Protein AF-A0A1H8RU21-F1 (afdb_monomer_lite)

InterPro domains:
  IPR055982 Protein of unknown function DUF7560 [PF24441] (7-48)

Sequence (50 aa):
MVENGAAEYRFVCDECGESLEVNDAMRDTLIEKGCVICSATVTTAEFSTE

Structure (mmCIF, N/CA/C/O backbone):
data_AF-A0A1H8RU21-F1
#
_entry.id   AF-A0A1H8RU21-F1
#
loop_
_atom_site.group_PDB
_atom_site.id
_atom_site.type_symbol
_atom_site.label_atom_id
_atom_site.label_alt_id
_atom_site.label_comp_id
_atom_site.label_asym_id
_atom_site.label_entity_id
_atom_site.label_seq_id
_atom_site.pdbx_PDB_ins_code
_atom_site.Cartn_x
_atom_site.Cartn_y
_atom_site.Cartn_z
_atom_site.occupancy
_atom_site.B_iso_or_equiv
_atom_site.auth_seq_id
_atom_site.auth_comp_id
_atom_site.auth_asym_id
_atom_site.auth_atom_id
_atom_site.pdbx_PDB_model_num
ATOM 1 N N . MET A 1 1 ? 18.091 14.055 -20.676 1.00 46.97 1 MET A N 1
ATOM 2 C CA . MET A 1 1 ? 17.729 12.679 -20.292 1.00 46.97 1 MET A CA 1
ATOM 3 C C . MET A 1 1 ? 17.007 12.812 -18.965 1.00 46.97 1 MET A C 1
ATOM 5 O O . MET A 1 1 ? 17.674 13.027 -17.968 1.00 46.97 1 MET A O 1
ATOM 9 N N . VAL A 1 2 ? 15.676 12.893 -18.974 1.00 56.34 2 VAL A N 1
ATOM 10 C CA . VAL A 1 2 ? 14.881 12.873 -17.737 1.00 56.34 2 VAL A CA 1
ATOM 11 C C . VAL A 1 2 ? 14.243 11.498 -17.676 1.00 56.34 2 VAL A C 1
ATOM 13 O O . VAL A 1 2 ? 13.355 11.184 -18.465 1.00 56.34 2 VAL A O 1
ATOM 16 N N . GLU A 1 3 ? 14.815 10.646 -16.835 1.00 56.69 3 GLU A N 1
ATOM 17 C CA . GLU A 1 3 ? 14.333 9.301 -16.554 1.00 56.69 3 GLU A CA 1
ATOM 18 C C . GLU A 1 3 ? 12.948 9.448 -15.919 1.00 56.69 3 GLU A C 1
ATOM 20 O O . GLU A 1 3 ? 12.815 9.823 -14.756 1.00 56.69 3 GLU A O 1
ATOM 25 N N . ASN A 1 4 ? 11.904 9.264 -16.730 1.00 55.72 4 ASN A N 1
ATOM 26 C CA . ASN A 1 4 ? 10.535 9.172 -16.244 1.00 55.72 4 ASN A CA 1
ATOM 27 C C . ASN A 1 4 ? 10.449 7.861 -15.460 1.00 55.72 4 ASN A C 1
ATOM 29 O O . ASN A 1 4 ? 10.255 6.795 -16.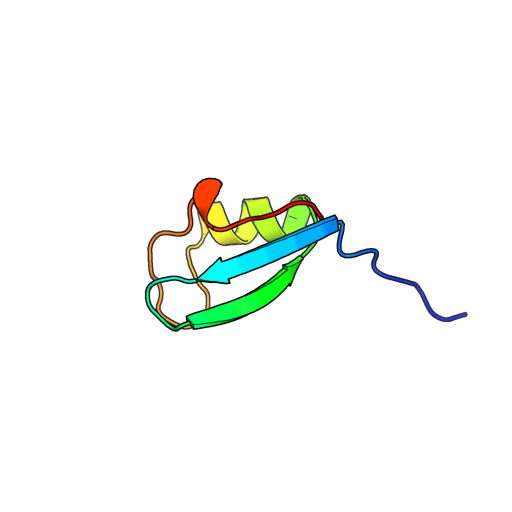043 1.00 55.72 4 ASN A O 1
ATOM 33 N N . GLY A 1 5 ? 10.656 7.938 -14.146 1.00 58.09 5 GLY A N 1
ATOM 34 C CA . GLY A 1 5 ? 10.186 6.916 -13.223 1.00 58.09 5 GLY A CA 1
ATOM 35 C C . GLY A 1 5 ? 8.671 6.881 -13.343 1.00 58.09 5 GLY A C 1
ATOM 36 O O . GLY A 1 5 ? 7.993 7.685 -12.714 1.00 58.09 5 GLY A O 1
ATOM 37 N N . ALA A 1 6 ? 8.169 6.031 -14.238 1.00 63.53 6 ALA A N 1
ATOM 38 C CA . ALA A 1 6 ? 6.748 5.877 -14.481 1.00 63.53 6 ALA A CA 1
ATOM 39 C C . ALA A 1 6 ? 6.124 5.341 -13.195 1.00 63.53 6 ALA A C 1
ATOM 41 O O . ALA A 1 6 ? 6.287 4.175 -12.843 1.00 63.53 6 ALA A O 1
ATOM 42 N N . ALA A 1 7 ? 5.494 6.231 -12.441 1.00 70.94 7 ALA A N 1
ATOM 43 C CA . ALA A 1 7 ? 4.638 5.818 -11.360 1.00 70.94 7 ALA A CA 1
ATOM 44 C C . ALA A 1 7 ? 3.377 5.215 -11.985 1.00 70.94 7 ALA A C 1
ATOM 46 O O . ALA A 1 7 ? 2.653 5.888 -12.715 1.00 70.94 7 ALA A O 1
ATOM 47 N N . GLU A 1 8 ? 3.184 3.920 -11.757 1.00 84.06 8 GLU A N 1
ATOM 48 C CA . GLU A 1 8 ? 2.104 3.116 -12.345 1.00 84.06 8 GLU A CA 1
ATOM 49 C C . GLU A 1 8 ? 0.874 3.055 -11.430 1.00 84.06 8 GLU A C 1
ATOM 51 O O . GLU A 1 8 ? -0.226 2.733 -11.869 1.00 84.06 8 GLU A O 1
ATOM 56 N N . TYR A 1 9 ? 1.056 3.383 -10.151 1.00 87.38 9 TYR A N 1
ATOM 57 C CA . TYR A 1 9 ? 0.036 3.306 -9.120 1.00 87.38 9 TYR A CA 1
ATOM 58 C C . TYR A 1 9 ? 0.008 4.596 -8.311 1.00 87.38 9 TYR A C 1
ATOM 60 O O . TYR A 1 9 ? 1.040 5.177 -7.976 1.00 87.38 9 TYR A O 1
ATOM 68 N N . ARG A 1 10 ? -1.187 5.009 -7.905 1.00 88.69 10 ARG A N 1
ATOM 69 C CA . ARG A 1 10 ? -1.382 6.030 -6.882 1.00 88.69 10 ARG A CA 1
ATOM 70 C C . ARG A 1 10 ? -1.684 5.352 -5.556 1.00 88.69 10 ARG A C 1
ATOM 72 O O . ARG A 1 10 ? -2.726 4.727 -5.405 1.00 88.69 10 ARG A O 1
ATOM 79 N N . PHE A 1 11 ? -0.771 5.486 -4.608 1.00 88.56 11 PHE A N 1
ATOM 80 C CA . PHE A 1 11 ? -0.981 5.125 -3.214 1.00 88.56 11 PHE A CA 1
ATOM 81 C C . PHE A 1 11 ? -1.676 6.280 -2.491 1.00 88.56 11 PHE A C 1
ATOM 83 O O . PHE A 1 11 ? -1.237 7.420 -2.623 1.00 88.56 11 PHE A O 1
ATOM 90 N N . VAL A 1 12 ? -2.730 6.000 -1.730 1.00 87.94 12 VAL A N 1
ATOM 91 C CA . VAL A 1 12 ? -3.369 6.943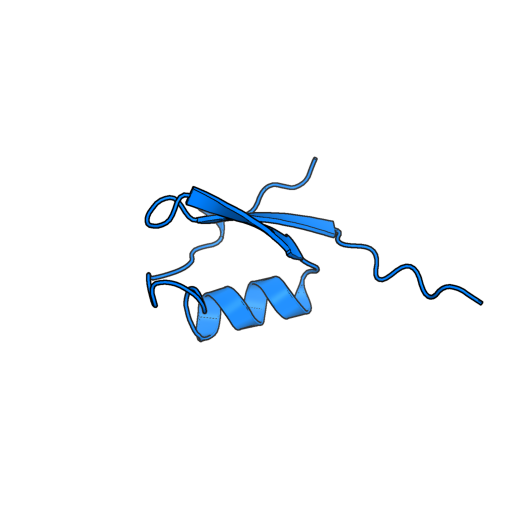 -0.804 1.00 87.94 12 VAL A CA 1
ATOM 92 C C . VAL A 1 12 ? -3.537 6.240 0.529 1.00 87.94 12 VAL A C 1
ATOM 94 O O . VAL A 1 12 ? -4.199 5.213 0.587 1.00 87.94 12 VAL A O 1
ATOM 97 N N . CYS A 1 13 ? -2.944 6.790 1.585 1.00 88.19 13 CYS A N 1
ATOM 98 C CA . CYS A 1 13 ? -3.103 6.248 2.927 1.00 88.19 13 CYS A CA 1
ATOM 99 C C . CYS A 1 13 ? -4.366 6.804 3.597 1.00 88.19 13 CYS A C 1
ATOM 101 O O . CYS A 1 13 ? -4.471 8.019 3.752 1.00 88.19 13 CYS A O 1
ATOM 103 N N . ASP A 1 14 ? -5.275 5.948 4.060 1.00 83.69 14 ASP A N 1
ATOM 104 C CA . ASP A 1 14 ? -6.512 6.352 4.753 1.00 83.69 14 ASP A CA 1
ATOM 105 C C . ASP A 1 14 ? -6.241 6.920 6.162 1.00 83.69 14 ASP A C 1
ATOM 107 O O . ASP A 1 14 ? -6.920 7.832 6.626 1.00 83.69 14 ASP A O 1
ATOM 111 N N . GLU A 1 15 ? -5.175 6.456 6.820 1.00 86.62 15 GLU A N 1
ATOM 112 C CA . GLU A 1 15 ? -4.830 6.863 8.191 1.00 86.62 15 GLU A CA 1
ATOM 113 C C . GLU A 1 15 ? -4.233 8.277 8.271 1.00 86.62 15 GLU A C 1
ATOM 115 O O . GLU A 1 15 ? -4.537 9.034 9.192 1.00 86.62 15 GLU A O 1
ATOM 120 N N . CYS A 1 16 ? -3.354 8.648 7.331 1.00 90.31 16 CYS A N 1
ATOM 121 C CA . CYS A 1 16 ? -2.729 9.978 7.309 1.00 90.31 16 CYS A CA 1
ATOM 122 C C . CYS A 1 16 ? -3.220 10.886 6.174 1.00 90.31 16 CYS A C 1
ATOM 124 O O . CYS A 1 16 ? -2.928 12.080 6.196 1.00 90.31 16 CYS A O 1
ATOM 126 N N . GLY A 1 17 ? -3.962 10.353 5.200 1.00 85.69 17 GLY A N 1
ATOM 127 C CA . GLY A 1 17 ? -4.432 11.090 4.024 1.00 85.69 17 GLY A CA 1
ATOM 128 C C . GLY A 1 17 ? -3.341 11.395 2.995 1.00 85.69 17 GLY A C 1
ATOM 129 O O . GLY A 1 17 ? -3.542 12.240 2.124 1.00 85.69 17 GLY A O 1
ATOM 130 N N . GLU A 1 18 ? -2.172 10.760 3.099 1.00 85.56 18 GLU A N 1
ATOM 131 C CA . GLU A 1 18 ? -1.032 11.052 2.231 1.00 85.56 18 GLU A CA 1
ATOM 132 C C . GLU A 1 18 ? -1.146 10.288 0.907 1.00 85.56 18 GLU A C 1
ATOM 134 O O . GLU A 1 18 ? -1.306 9.066 0.899 1.00 85.56 18 GLU A O 1
ATOM 139 N N . SER A 1 19 ? -1.036 11.003 -0.216 1.00 86.38 19 SER A N 1
ATOM 140 C CA . SER A 1 19 ? -1.073 10.420 -1.558 1.00 86.38 19 SER A CA 1
ATOM 141 C C . SER A 1 19 ? 0.291 10.489 -2.237 1.00 86.38 19 SER A C 1
ATOM 143 O O . SER A 1 19 ? 0.850 11.581 -2.360 1.00 86.38 19 SER A O 1
ATOM 145 N N . LEU A 1 20 ? 0.802 9.364 -2.738 1.00 85.94 20 LEU A N 1
ATOM 146 C CA . LEU A 1 20 ? 2.062 9.293 -3.478 1.00 85.94 20 LEU A CA 1
ATOM 147 C C . LEU A 1 20 ? 1.915 8.455 -4.745 1.00 85.94 20 LEU A C 1
ATOM 149 O O . LEU A 1 20 ? 1.179 7.473 -4.784 1.00 85.94 20 LEU A O 1
ATOM 153 N N . GLU A 1 21 ? 2.658 8.821 -5.780 1.00 88.25 21 GLU A N 1
ATOM 154 C CA . GLU A 1 21 ? 2.734 8.042 -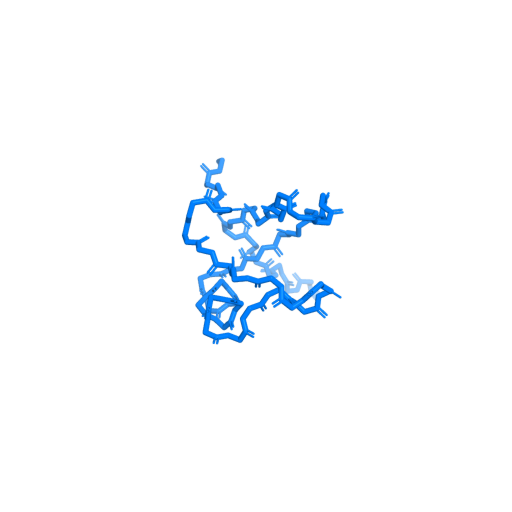7.011 1.00 88.25 21 GLU A CA 1
ATOM 155 C C . GLU A 1 21 ? 3.900 7.055 -6.890 1.00 88.25 21 GLU A C 1
ATOM 157 O O . GLU A 1 21 ? 5.035 7.437 -6.596 1.00 88.25 21 GLU A O 1
ATOM 162 N N . VAL A 1 22 ? 3.608 5.769 -7.053 1.00 88.00 22 VAL A N 1
ATOM 163 C CA . VAL A 1 22 ? 4.536 4.667 -6.804 1.00 88.00 22 VAL A CA 1
ATOM 164 C C . VAL A 1 22 ? 4.476 3.652 -7.941 1.00 88.00 22 VAL A C 1
ATOM 166 O O . VAL A 1 22 ? 3.478 3.524 -8.641 1.00 88.00 22 VAL A O 1
ATOM 169 N N . ASN A 1 23 ? 5.559 2.913 -8.140 1.00 88.38 23 ASN A N 1
ATOM 170 C CA . ASN A 1 23 ? 5.588 1.769 -9.054 1.00 88.38 23 ASN A CA 1
ATOM 171 C C . ASN A 1 23 ? 5.341 0.457 -8.290 1.00 88.38 23 ASN A C 1
ATOM 173 O O . ASN A 1 23 ? 5.261 0.462 -7.059 1.00 88.38 23 ASN A O 1
ATOM 177 N N . ASP A 1 24 ? 5.247 -0.665 -9.006 1.00 87.19 24 ASP A N 1
ATOM 178 C CA . ASP A 1 24 ? 4.991 -1.986 -8.408 1.00 87.19 24 ASP A CA 1
ATOM 179 C C . ASP A 1 24 ? 6.017 -2.350 -7.315 1.00 87.19 24 ASP A C 1
ATOM 181 O O . ASP A 1 24 ? 5.652 -2.764 -6.217 1.00 87.19 24 ASP A O 1
ATOM 185 N N . ALA A 1 25 ? 7.309 -2.096 -7.560 1.00 87.12 25 ALA A N 1
ATOM 186 C CA . ALA A 1 25 ? 8.375 -2.391 -6.596 1.00 87.12 25 ALA A CA 1
ATOM 187 C C . ALA A 1 25 ? 8.249 -1.568 -5.299 1.00 87.12 25 ALA A C 1
ATOM 189 O O . ALA A 1 25 ? 8.470 -2.065 -4.191 1.00 87.12 25 ALA A O 1
ATOM 190 N N . MET A 1 26 ? 7.890 -0.293 -5.429 1.00 86.88 26 MET A N 1
ATOM 191 C CA . MET A 1 26 ? 7.728 0.632 -4.313 1.00 86.88 26 MET A CA 1
ATOM 192 C C . MET A 1 26 ? 6.427 0.360 -3.549 1.00 86.88 26 MET A C 1
ATOM 194 O O . MET A 1 26 ? 6.415 0.445 -2.323 1.00 86.88 26 MET A O 1
ATOM 198 N N . ARG A 1 27 ? 5.368 -0.061 -4.251 1.00 88.38 27 ARG A N 1
ATOM 199 C CA . ARG A 1 27 ? 4.130 -0.580 -3.660 1.00 88.38 27 ARG A CA 1
ATOM 200 C C . ARG A 1 27 ? 4.386 -1.813 -2.802 1.00 88.38 27 ARG A C 1
ATOM 202 O O . ARG A 1 27 ? 3.974 -1.818 -1.647 1.00 88.38 27 ARG A O 1
ATOM 209 N N . ASP A 1 28 ? 5.082 -2.817 -3.329 1.00 88.75 28 ASP A N 1
ATOM 210 C CA . ASP A 1 28 ? 5.375 -4.054 -2.593 1.00 88.75 28 ASP A CA 1
ATOM 211 C C . ASP A 1 28 ? 6.198 -3.761 -1.327 1.00 88.75 28 ASP A C 1
ATOM 213 O O . ASP A 1 28 ? 5.869 -4.208 -0.229 1.00 88.75 28 ASP A O 1
ATOM 217 N N . THR A 1 29 ? 7.178 -2.858 -1.450 1.00 89.31 29 THR A N 1
ATOM 218 C CA . THR A 1 29 ? 7.972 -2.371 -0.312 1.00 89.31 29 THR A CA 1
ATOM 219 C C . THR A 1 29 ? 7.109 -1.669 0.740 1.00 89.31 29 THR A C 1
ATOM 221 O O . THR A 1 29 ? 7.290 -1.908 1.932 1.00 89.31 29 THR A O 1
ATOM 224 N N . LEU A 1 30 ? 6.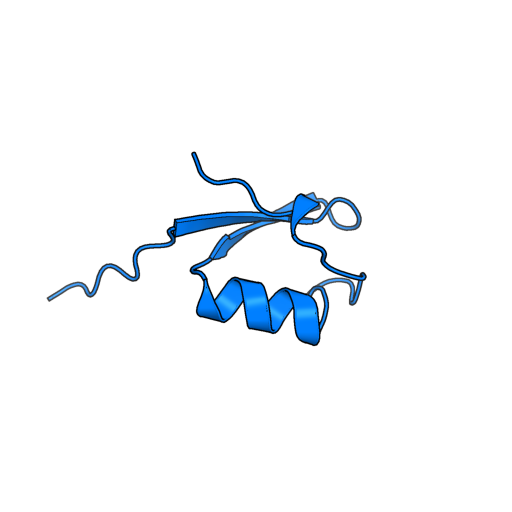179 -0.798 0.330 1.00 88.19 30 LEU A N 1
ATOM 225 C CA . LEU A 1 30 ? 5.262 -0.108 1.245 1.00 88.19 30 LEU A CA 1
ATOM 226 C C . LEU A 1 30 ? 4.295 -1.079 1.927 1.00 88.19 30 LEU A C 1
ATOM 228 O O . LEU A 1 30 ? 3.977 -0.879 3.091 1.00 88.19 30 LEU A O 1
ATOM 232 N N . ILE A 1 31 ? 3.850 -2.136 1.246 1.00 88.25 31 ILE A N 1
ATOM 233 C CA . ILE A 1 31 ? 2.997 -3.176 1.840 1.00 88.25 31 ILE A CA 1
ATOM 234 C C . ILE A 1 31 ? 3.787 -3.995 2.869 1.00 88.25 31 ILE A C 1
ATOM 236 O O . ILE A 1 31 ? 3.288 -4.253 3.961 1.00 88.25 31 ILE A O 1
ATOM 240 N N . GLU A 1 32 ? 5.032 -4.365 2.558 1.00 89.38 32 GLU A N 1
ATOM 241 C CA . GLU A 1 32 ? 5.885 -5.136 3.468 1.00 89.38 32 GLU A CA 1
ATOM 242 C C . GLU A 1 32 ? 6.317 -4.317 4.697 1.00 89.38 32 GLU A C 1
ATOM 244 O O . GLU A 1 32 ? 6.330 -4.820 5.822 1.00 89.38 32 GLU A O 1
ATOM 249 N N . LYS A 1 33 ? 6.676 -3.044 4.496 1.00 89.00 33 LYS A N 1
ATOM 250 C CA . LYS A 1 33 ? 7.171 -2.145 5.552 1.00 89.00 33 LYS A CA 1
ATOM 251 C C . LYS A 1 33 ? 6.057 -1.410 6.298 1.00 89.00 33 LYS A C 1
ATOM 253 O O . LYS A 1 33 ? 6.282 -0.983 7.429 1.00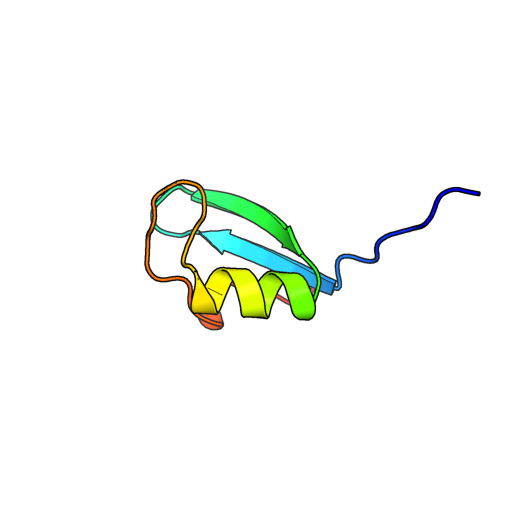 89.00 33 LYS A O 1
ATOM 258 N N . GLY A 1 34 ? 4.893 -1.239 5.677 1.00 86.88 34 GLY A N 1
ATOM 259 C CA . GLY A 1 34 ? 3.861 -0.299 6.103 1.00 86.88 34 GLY A CA 1
ATOM 260 C C . GLY A 1 34 ? 4.122 1.133 5.621 1.00 86.88 34 GLY A C 1
ATOM 261 O O . GLY A 1 34 ? 5.120 1.444 4.965 1.00 86.88 34 GLY A O 1
ATOM 262 N N . CYS A 1 35 ? 3.201 2.035 5.957 1.00 87.44 35 CYS A N 1
ATOM 263 C CA . CYS A 1 35 ? 3.284 3.436 5.562 1.00 87.44 35 CYS A CA 1
ATOM 264 C C . CYS A 1 35 ? 4.506 4.093 6.217 1.00 87.44 35 CYS A C 1
ATOM 266 O O . CYS A 1 35 ? 4.621 4.114 7.439 1.00 87.44 35 CYS A O 1
ATOM 268 N N . VAL A 1 36 ? 5.402 4.695 5.434 1.00 83.31 36 VAL A N 1
ATOM 269 C CA . VAL A 1 36 ? 6.617 5.347 5.969 1.00 83.31 36 VAL A CA 1
ATOM 270 C C . VAL A 1 36 ? 6.330 6.595 6.814 1.00 83.31 36 VAL A C 1
ATOM 272 O O . VAL A 1 36 ? 7.224 7.095 7.491 1.00 83.31 36 VAL A O 1
ATOM 275 N N . ILE A 1 37 ? 5.093 7.095 6.777 1.00 85.19 37 ILE A N 1
ATOM 276 C CA . ILE A 1 37 ? 4.660 8.322 7.452 1.00 85.19 37 ILE A CA 1
ATOM 277 C C . ILE A 1 37 ? 4.058 8.004 8.820 1.00 85.19 37 ILE A C 1
ATOM 279 O O . ILE A 1 37 ? 4.533 8.489 9.843 1.00 85.19 37 ILE A O 1
ATOM 283 N N . CYS A 1 38 ? 3.018 7.168 8.844 1.00 90.12 38 CYS A N 1
ATOM 284 C CA . CYS A 1 38 ? 2.275 6.834 10.059 1.00 90.12 38 CYS A CA 1
ATOM 285 C C . CYS A 1 38 ? 2.563 5.422 10.589 1.00 90.12 38 CYS A C 1
ATOM 287 O O . CYS A 1 38 ? 2.074 5.069 11.657 1.00 90.12 38 CYS A O 1
ATOM 289 N N . SER A 1 39 ? 3.350 4.608 9.874 1.00 85.50 39 SER A N 1
ATOM 290 C CA . SER A 1 39 ? 3.554 3.177 10.169 1.00 85.50 39 SER A CA 1
ATOM 291 C C . SER A 1 39 ? 2.261 2.353 10.187 1.00 85.50 39 SER A C 1
ATOM 293 O O . SER A 1 39 ? 2.224 1.265 10.760 1.00 85.50 39 SER A O 1
ATOM 295 N N . ALA A 1 40 ? 1.199 2.849 9.547 1.00 87.75 40 ALA A N 1
ATOM 296 C CA . ALA A 1 40 ? -0.025 2.088 9.356 1.00 87.75 40 ALA A CA 1
ATOM 297 C C . ALA A 1 40 ? 0.210 0.877 8.449 1.00 87.75 40 ALA A C 1
ATOM 299 O O . ALA A 1 40 ? 1.111 0.863 7.601 1.00 87.75 40 ALA A O 1
ATOM 300 N N . THR A 1 41 ? -0.643 -0.134 8.613 1.00 88.12 41 THR A N 1
ATOM 301 C CA . THR A 1 41 ? -0.639 -1.302 7.731 1.00 88.12 41 THR A CA 1
ATOM 302 C C . THR A 1 41 ? -1.126 -0.877 6.356 1.00 88.12 41 THR A C 1
ATOM 304 O O . THR A 1 41 ? -2.285 -0.514 6.185 1.00 88.12 41 THR A O 1
ATOM 307 N N . VAL A 1 42 ? -0.229 -0.922 5.378 1.00 88.69 42 VAL A N 1
ATOM 308 C CA . VAL A 1 42 ? -0.552 -0.602 3.991 1.00 88.69 42 VAL A CA 1
ATOM 309 C C . VAL A 1 42 ? -1.008 -1.872 3.298 1.00 88.69 42 VAL A C 1
ATOM 311 O O . VAL A 1 42 ? -0.368 -2.916 3.400 1.00 88.69 42 VAL A O 1
ATOM 314 N N . THR A 1 43 ? -2.129 -1.791 2.588 1.00 87.25 43 THR A N 1
ATOM 315 C CA . THR A 1 43 ? -2.671 -2.920 1.831 1.00 87.25 43 THR A CA 1
ATOM 316 C C . THR A 1 43 ? -2.857 -2.538 0.376 1.00 87.25 43 THR A C 1
ATOM 318 O O . THR A 1 43 ? -2.913 -1.364 0.025 1.00 87.25 43 THR A O 1
ATOM 321 N N . THR A 1 44 ? -3.004 -3.538 -0.489 1.00 85.25 44 THR A N 1
ATOM 322 C CA . THR A 1 44 ? -3.240 -3.333 -1.921 1.00 85.25 44 THR A CA 1
ATOM 323 C C . THR A 1 44 ? -4.488 -2.503 -2.236 1.00 85.25 44 THR A C 1
ATOM 325 O O . THR A 1 44 ? -4.567 -2.005 -3.353 1.00 85.25 44 THR A O 1
ATOM 328 N N . ALA A 1 45 ? -5.430 -2.367 -1.293 1.00 86.00 45 ALA A N 1
ATOM 329 C CA . ALA A 1 45 ? -6.637 -1.549 -1.433 1.00 86.00 45 ALA A CA 1
ATOM 330 C C . ALA A 1 45 ? -6.348 -0.037 -1.421 1.00 86.00 45 ALA A C 1
ATOM 332 O O . ALA A 1 45 ? -7.096 0.725 -2.020 1.00 86.00 45 ALA A O 1
ATOM 333 N N . GLU A 1 46 ? -5.235 0.372 -0.812 1.00 87.25 46 GLU A N 1
ATOM 334 C CA . GLU A 1 46 ? -4.775 1.767 -0.753 1.00 87.25 46 GLU A CA 1
ATOM 335 C C . GLU A 1 46 ? -4.138 2.227 -2.082 1.00 87.25 46 GLU A C 1
ATOM 337 O O . GLU A 1 46 ? -3.749 3.384 -2.226 1.00 87.25 46 GLU A O 1
ATOM 342 N N . PHE A 1 47 ? -3.977 1.324 -3.060 1.00 87.69 47 PHE A N 1
ATOM 343 C CA . PHE A 1 47 ? -3.353 1.613 -4.353 1.00 87.69 47 PHE A CA 1
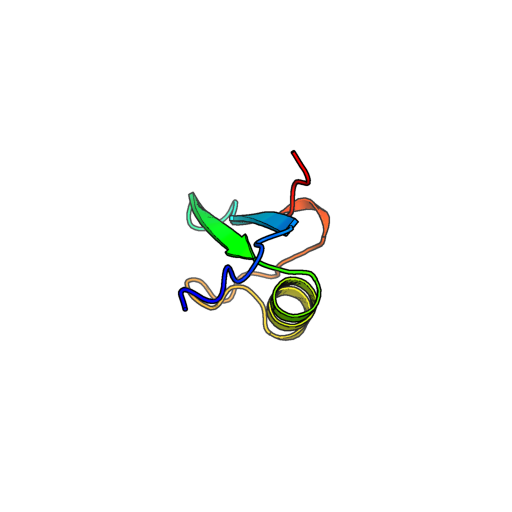ATOM 344 C C . PHE A 1 47 ? -4.394 1.592 -5.473 1.00 87.69 47 PHE A C 1
ATOM 346 O O . PHE A 1 47 ? -5.101 0.603 -5.651 1.00 87.69 47 PHE A O 1
ATOM 353 N N . SER A 1 48 ? -4.431 2.657 -6.271 1.00 85.06 48 SER A N 1
ATOM 354 C CA . SER A 1 48 ? -5.298 2.802 -7.445 1.00 85.06 48 SER A CA 1
ATOM 355 C C . SER A 1 48 ? -4.470 2.885 -8.732 1.00 85.06 48 SER A C 1
ATOM 357 O O . SER A 1 48 ? -3.453 3.577 -8.765 1.00 85.06 48 SER A O 1
ATOM 359 N N . THR A 1 49 ? -4.903 2.184 -9.783 1.00 75.12 49 THR A N 1
ATOM 360 C CA . THR A 1 49 ? -4.382 2.312 -11.157 1.00 75.12 49 THR A CA 1
ATOM 361 C C . THR A 1 49 ? -5.378 3.149 -11.953 1.00 75.12 49 THR A C 1
ATOM 363 O O . THR A 1 49 ? -6.459 2.647 -12.266 1.00 75.12 49 THR A O 1
ATOM 366 N N . GLU A 1 50 ? -5.068 4.411 -12.228 1.00 58.06 50 GLU A N 1
ATOM 367 C CA . GLU A 1 50 ? -5.879 5.239 -13.140 1.00 58.06 50 GLU A CA 1
ATOM 368 C C . GLU A 1 50 ? -5.368 5.117 -14.579 1.00 58.06 50 GLU A C 1
ATOM 370 O O . GLU A 1 50 ? -4.130 5.044 -14.758 1.00 58.06 50 GLU A O 1
#

Secondary structure (DSSP, 8-state):
--------EEEE-TTT--EEEE-HHHHHHHHHH--TTT-----GGGEE--

Radius of gyration: 10.94 Å; chains: 1; bounding box: 24×18×30 Å

Foldseek 3Di:
DDPPPPQQKWAADPVPRDIDRHHPVVLVVCQVQPDPPPSHRDDPVRIDGD

Organism: NCBI:txid1367881

pLDDT: mean 82.38, std 11.05, range [46.97, 90.31]